Protein AF-A0A7J9E2F2-F1 (afdb_monomer_lite)

Sequence (65 aa):
MVDLHNVGTFNADTRFKAGYLNELEKMLEKVLPHAMLKAKPNLESRIRTLKRVWLIIYDMLRGKK

Secondary structure (DSSP, 8-state):
-------TT-----S--TTHHHHHHHHHHHHSTT----IIIIIHHHHHHHHHHHHHHHHHHH---

Foldseek 3Di:
DDDDDDPPPDPPPPVCPPCNLVVVVVVCCVVPPPPPAHSPPRVVVVVVVVVVVVVVVVCVVVDPD

Radius of gyration: 15.96 Å; chains: 1; bounding box: 31×34×39 Å

Structure (mmCIF, N/CA/C/O backbone):
data_AF-A0A7J9E2F2-F1
#
_entry.id   AF-A0A7J9E2F2-F1
#
loop_
_atom_site.group_PDB
_atom_site.id
_atom_site.type_symbol
_atom_site.label_atom_id
_atom_site.label_alt_id
_atom_site.label_comp_id
_atom_site.label_asym_id
_atom_site.label_entity_id
_atom_site.label_seq_id
_atom_site.pdbx_PDB_ins_code
_atom_site.Cartn_x
_atom_site.Cartn_y
_atom_site.Cartn_z
_atom_site.occupancy
_atom_site.B_iso_or_equiv
_atom_site.auth_seq_id
_atom_site.auth_comp_id
_atom_site.auth_asym_id
_atom_site.auth_atom_id
_atom_site.pdbx_PDB_model_num
ATOM 1 N N . MET A 1 1 ? 3.404 11.071 -28.847 1.00 41.69 1 MET A N 1
ATOM 2 C CA . MET A 1 1 ? 4.231 10.808 -27.652 1.00 41.69 1 MET A CA 1
ATOM 3 C C . MET A 1 1 ? 3.987 11.971 -26.709 1.00 41.69 1 MET A C 1
ATOM 5 O O . MET A 1 1 ? 4.301 13.087 -27.089 1.00 41.69 1 MET A O 1
ATOM 9 N N . VAL A 1 2 ? 3.266 11.767 -25.604 1.00 39.12 2 VAL A N 1
ATOM 10 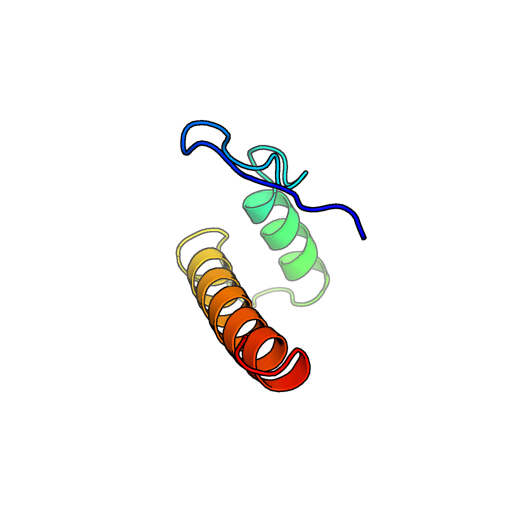C CA . VAL A 1 2 ? 2.940 12.868 -24.679 1.00 39.12 2 VAL A CA 1
ATOM 11 C C . VAL A 1 2 ? 4.026 12.898 -23.614 1.00 39.12 2 VAL A C 1
ATOM 13 O O . VAL A 1 2 ? 4.057 12.026 -22.746 1.00 39.12 2 VAL A O 1
ATOM 16 N N . ASP A 1 3 ? 4.942 13.858 -23.726 1.00 47.44 3 ASP A N 1
ATOM 17 C CA . ASP A 1 3 ? 5.930 14.137 -22.690 1.00 47.44 3 ASP A CA 1
ATOM 18 C C . ASP A 1 3 ? 5.243 14.868 -21.535 1.00 47.44 3 ASP A C 1
ATOM 20 O O . ASP A 1 3 ? 4.769 15.995 -21.671 1.00 47.44 3 ASP A O 1
ATOM 24 N N . LEU A 1 4 ? 5.161 14.193 -20.389 1.00 50.53 4 LEU A N 1
ATOM 25 C CA . LEU A 1 4 ? 4.639 14.767 -19.158 1.00 50.53 4 LEU A CA 1
ATOM 26 C C . LEU A 1 4 ? 5.817 15.281 -18.326 1.00 50.53 4 LEU A C 1
ATOM 28 O O . LEU A 1 4 ? 6.451 14.528 -17.588 1.00 50.53 4 LEU A O 1
ATOM 32 N N . HIS A 1 5 ? 6.123 16.568 -18.466 1.00 55.53 5 HIS A N 1
ATOM 33 C CA . HIS A 1 5 ? 7.126 17.241 -17.648 1.00 55.53 5 HIS A CA 1
ATOM 34 C C . HIS A 1 5 ? 6.473 17.689 -16.333 1.00 55.53 5 HIS A C 1
ATOM 36 O O . HIS A 1 5 ? 5.671 18.622 -16.323 1.00 55.53 5 HIS A O 1
ATOM 42 N N . ASN A 1 6 ? 6.775 17.014 -15.220 1.00 49.53 6 ASN A N 1
ATOM 43 C CA . ASN A 1 6 ? 6.242 17.396 -13.911 1.00 49.53 6 ASN A CA 1
ATOM 44 C C . ASN A 1 6 ? 7.212 18.368 -13.221 1.00 49.53 6 ASN A C 1
ATOM 46 O O . ASN A 1 6 ? 8.253 17.963 -12.706 1.00 49.53 6 ASN A O 1
ATOM 50 N N . VAL A 1 7 ? 6.877 19.660 -13.232 1.00 43.41 7 VAL A N 1
ATOM 51 C CA . VAL A 1 7 ? 7.480 20.669 -12.347 1.00 43.41 7 VAL A CA 1
ATOM 52 C C . VAL A 1 7 ? 7.044 20.324 -10.922 1.00 43.41 7 VAL A C 1
ATOM 54 O O . VAL A 1 7 ? 5.855 20.165 -10.670 1.00 43.41 7 VAL A O 1
ATOM 57 N N . GLY A 1 8 ? 8.012 20.128 -10.023 1.00 48.12 8 GLY A N 1
ATOM 58 C CA . GLY A 1 8 ? 7.910 19.429 -8.733 1.00 48.12 8 GLY A CA 1
ATOM 59 C C . GLY A 1 8 ? 6.976 19.989 -7.648 1.00 48.12 8 GLY A C 1
ATOM 60 O O . GLY A 1 8 ? 7.363 20.020 -6.485 1.00 48.12 8 GLY A O 1
ATOM 61 N N . THR A 1 9 ? 5.751 20.388 -7.981 1.00 46.06 9 THR A N 1
ATOM 62 C CA . THR A 1 9 ? 4.724 20.868 -7.039 1.00 46.06 9 THR A CA 1
ATOM 63 C C . THR A 1 9 ? 3.382 20.143 -7.149 1.00 46.06 9 THR A C 1
ATOM 65 O O . THR A 1 9 ? 2.540 20.299 -6.267 1.00 46.06 9 THR A O 1
ATOM 68 N N . PHE A 1 10 ? 3.176 19.286 -8.152 1.00 43.09 10 PHE A N 1
ATOM 69 C CA . PHE A 1 10 ? 1.968 18.469 -8.243 1.00 43.09 10 PHE A CA 1
ATOM 70 C C . PHE A 1 10 ? 2.203 17.083 -7.645 1.00 43.09 10 PHE A C 1
ATOM 72 O O . PHE A 1 10 ? 2.817 16.208 -8.262 1.00 43.09 10 PHE A O 1
ATOM 79 N N . ASN A 1 11 ? 1.656 16.866 -6.444 1.00 49.47 11 ASN A N 1
ATOM 80 C CA . ASN A 1 11 ? 1.264 15.528 -6.018 1.00 49.47 11 ASN A CA 1
ATOM 81 C C . ASN A 1 11 ? 0.351 14.992 -7.120 1.00 49.47 11 ASN A C 1
ATOM 83 O O . ASN A 1 11 ? -0.778 15.460 -7.250 1.00 49.47 11 ASN A O 1
ATOM 87 N N . ALA A 1 12 ? 0.857 14.080 -7.953 1.00 43.91 12 ALA A N 1
ATOM 88 C CA . ALA A 1 12 ? 0.025 13.380 -8.914 1.00 43.91 12 ALA A CA 1
ATOM 89 C C . ALA A 1 12 ? -1.165 12.834 -8.127 1.00 43.91 12 ALA A C 1
ATOM 91 O O . ALA A 1 12 ? -0.970 12.046 -7.198 1.00 43.91 12 ALA A O 1
ATOM 92 N N . ASP A 1 13 ? -2.369 13.322 -8.423 1.00 46.38 13 ASP A N 1
ATOM 93 C CA . ASP A 1 13 ? -3.575 12.820 -7.793 1.00 46.38 13 ASP A CA 1
ATOM 94 C C . ASP A 1 13 ? -3.677 11.349 -8.188 1.00 46.38 13 ASP A C 1
ATOM 96 O O . ASP A 1 13 ? -4.102 10.988 -9.286 1.00 46.38 13 ASP A O 1
ATOM 100 N N . THR A 1 14 ? -3.183 10.475 -7.311 1.00 49.97 14 THR A N 1
ATOM 101 C CA . THR A 1 14 ? -3.123 9.033 -7.561 1.00 49.97 14 THR A CA 1
ATOM 102 C C . THR A 1 14 ? -4.520 8.407 -7.599 1.00 49.97 14 THR A C 1
ATOM 104 O O . THR A 1 14 ? -4.628 7.185 -7.578 1.00 49.97 14 THR A O 1
ATOM 107 N N . ARG A 1 15 ? -5.598 9.213 -7.621 1.00 49.69 15 ARG A N 1
ATOM 108 C CA . ARG A 1 15 ? -7.018 8.842 -7.491 1.00 49.69 15 ARG A CA 1
ATOM 109 C C . ARG A 1 15 ? -7.353 8.048 -6.230 1.00 49.69 15 ARG A C 1
ATOM 111 O O . ARG A 1 15 ? -8.527 7.814 -5.946 1.00 49.69 15 ARG A O 1
ATOM 118 N N . PHE A 1 16 ? -6.359 7.6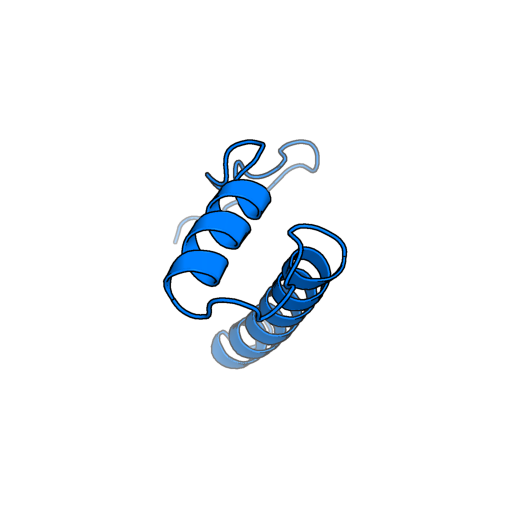63 -5.437 1.00 55.41 16 PHE A N 1
ATOM 119 C CA . PHE A 1 16 ? -6.543 7.106 -4.115 1.00 55.41 16 PHE A CA 1
ATOM 120 C C . PHE A 1 16 ? -6.915 8.248 -3.176 1.00 55.41 16 PHE A C 1
ATOM 122 O O . PHE A 1 16 ? -6.055 8.917 -2.606 1.00 55.41 16 PHE A O 1
ATOM 129 N N . LYS A 1 17 ? -8.228 8.470 -3.040 1.00 68.44 17 LYS A N 1
ATOM 130 C CA . LYS A 1 17 ? -8.804 9.375 -2.043 1.00 68.44 17 LYS A CA 1
ATOM 131 C C . LYS A 1 17 ? -8.196 9.114 -0.662 1.00 68.44 17 LYS A C 1
ATOM 133 O O . LYS A 1 17 ? -7.860 7.977 -0.309 1.00 68.44 17 LYS A O 1
ATOM 138 N N . ALA A 1 18 ? -8.118 10.174 0.142 1.00 70.50 18 ALA A N 1
ATOM 139 C CA . ALA A 1 18 ? -7.811 10.060 1.561 1.00 70.50 18 ALA A CA 1
ATOM 140 C C . ALA A 1 18 ? -8.679 8.955 2.194 1.00 70.50 18 ALA A C 1
ATOM 142 O O . ALA A 1 18 ? -9.892 8.921 2.001 1.00 70.50 18 ALA A O 1
ATOM 143 N N . GLY A 1 19 ? -8.038 8.020 2.900 1.00 81.81 19 GLY A N 1
ATOM 144 C CA . GLY A 1 19 ? -8.714 6.886 3.534 1.00 81.81 19 GLY A CA 1
ATOM 145 C C . GLY A 1 19 ? -8.746 5.576 2.737 1.00 81.81 19 GLY A C 1
ATOM 146 O O . GLY A 1 19 ? -9.238 4.591 3.281 1.00 81.81 19 GLY A O 1
ATOM 147 N N . TYR A 1 20 ? -8.185 5.490 1.519 1.00 87.19 20 TYR A N 1
ATOM 148 C CA . TYR A 1 20 ? -8.232 4.233 0.744 1.00 87.19 20 TYR A CA 1
ATOM 149 C C . TYR A 1 20 ? -7.622 3.026 1.484 1.00 87.19 20 TYR A C 1
ATOM 151 O O . TYR A 1 20 ? -8.117 1.914 1.337 1.00 87.19 20 TYR A O 1
ATOM 159 N N . LEU A 1 21 ? -6.575 3.231 2.298 1.00 89.81 21 LEU A N 1
ATOM 160 C CA . LEU A 1 21 ? -5.964 2.151 3.084 1.00 89.81 21 LEU A CA 1
ATOM 161 C C . LEU A 1 21 ? -6.950 1.546 4.089 1.00 89.81 21 LEU A C 1
ATOM 163 O O . LEU A 1 21 ? -6.920 0.341 4.309 1.00 89.81 21 LEU A O 1
ATOM 167 N N . ASN A 1 22 ? -7.833 2.366 4.663 1.00 90.75 22 ASN A N 1
ATOM 168 C CA . ASN A 1 22 ? -8.859 1.902 5.597 1.00 90.75 22 ASN A CA 1
ATOM 169 C C . ASN A 1 22 ? -9.950 1.118 4.862 1.00 90.75 22 ASN A C 1
ATOM 171 O O . ASN A 1 22 ? -10.486 0.151 5.392 1.00 90.75 22 ASN A O 1
ATOM 175 N N . GLU A 1 23 ? -10.277 1.519 3.634 1.00 91.00 23 GLU A N 1
ATOM 176 C CA . GLU A 1 23 ? -11.221 0.764 2.812 1.00 91.00 23 GLU A CA 1
ATOM 177 C C . GLU A 1 23 ? -10.623 -0.575 2.367 1.00 91.00 23 GLU A C 1
ATOM 179 O O . GLU A 1 23 ? -11.288 -1.607 2.426 1.00 91.00 23 GLU A O 1
ATOM 184 N N . LEU A 1 24 ? -9.334 -0.584 2.024 1.00 90.44 24 LEU A N 1
ATOM 185 C CA . LEU A 1 24 ? -8.599 -1.803 1.714 1.00 90.44 24 LEU A CA 1
ATOM 186 C C . LEU A 1 24 ? -8.509 -2.743 2.925 1.00 90.44 24 LEU A C 1
ATOM 188 O O . LEU A 1 24 ? -8.686 -3.946 2.758 1.00 90.44 24 LEU A O 1
ATOM 192 N N . GLU A 1 25 ? -8.285 -2.214 4.132 1.00 93.50 25 GLU A N 1
ATOM 193 C CA . GLU A 1 25 ? -8.358 -2.989 5.381 1.00 93.50 25 GLU A CA 1
ATOM 194 C C . GLU A 1 25 ? -9.726 -3.668 5.529 1.00 93.50 25 GLU A C 1
ATOM 196 O O . GLU A 1 25 ? -9.781 -4.880 5.720 1.00 93.50 25 GLU A O 1
ATOM 201 N N . LYS A 1 26 ? -10.833 -2.936 5.347 1.00 92.56 26 LYS A N 1
ATOM 202 C CA . LYS A 1 26 ? -12.190 -3.510 5.421 1.00 92.56 26 LYS A CA 1
ATOM 203 C C . LYS A 1 26 ? -12.440 -4.589 4.369 1.00 92.56 26 LYS A C 1
ATOM 205 O O . LYS A 1 26 ? -13.106 -5.580 4.657 1.00 92.56 26 LYS A O 1
ATOM 210 N N . MET A 1 27 ? -11.964 -4.389 3.141 1.00 92.62 27 MET A N 1
ATOM 211 C CA . MET A 1 27 ? -12.091 -5.389 2.077 1.00 92.62 27 MET A CA 1
ATOM 212 C C . MET A 1 27 ? -11.289 -6.647 2.409 1.00 92.62 27 MET A C 1
ATOM 214 O O . MET A 1 27 ? -11.789 -7.755 2.233 1.00 92.62 27 MET A O 1
ATOM 218 N N . LEU A 1 28 ? -10.071 -6.482 2.927 1.00 92.69 28 LEU A N 1
ATOM 219 C CA . LEU A 1 28 ? -9.218 -7.600 3.312 1.00 92.69 28 LEU A CA 1
ATOM 220 C C . LEU A 1 28 ? -9.767 -8.362 4.512 1.00 92.69 28 LEU A C 1
ATOM 222 O O . LEU A 1 28 ? -9.707 -9.580 4.479 1.00 92.69 28 LEU A O 1
ATOM 226 N N . GLU A 1 29 ? -10.362 -7.701 5.503 1.00 94.31 29 GLU A N 1
ATOM 227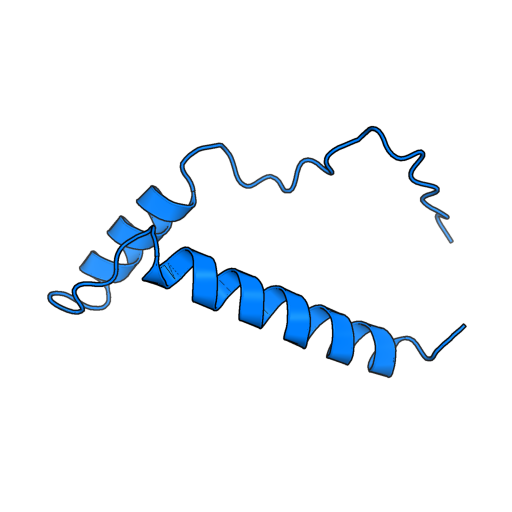 C CA . GLU A 1 29 ? -11.000 -8.393 6.632 1.00 94.31 29 GLU A CA 1
ATOM 228 C C . GLU A 1 29 ? -12.187 -9.259 6.176 1.00 94.31 29 GLU A C 1
ATOM 230 O O . GLU A 1 29 ? -12.431 -10.326 6.727 1.00 94.31 29 GLU A O 1
ATOM 235 N N . LYS A 1 30 ? -12.910 -8.848 5.124 1.00 94.12 30 LYS A N 1
ATOM 236 C CA . LYS A 1 30 ? -13.990 -9.664 4.540 1.00 94.12 30 LYS A CA 1
ATOM 237 C C . LYS A 1 30 ? -13.464 -10.900 3.811 1.00 94.12 30 LYS A C 1
ATOM 239 O O . LYS A 1 30 ? -14.083 -11.955 3.883 1.00 94.12 30 LYS A O 1
ATOM 244 N N . VAL A 1 31 ? -12.371 -10.752 3.061 1.00 95.00 31 VAL A N 1
ATOM 245 C CA . VAL A 1 31 ? -11.796 -11.840 2.247 1.00 95.00 31 VAL A CA 1
ATOM 246 C C . VAL A 1 31 ? -10.938 -12.779 3.096 1.00 95.00 31 VAL A C 1
ATOM 248 O O . VAL A 1 31 ? -10.902 -13.979 2.848 1.00 95.00 31 VAL A O 1
ATOM 251 N N . LEU A 1 32 ? -10.255 -12.234 4.100 1.00 94.38 32 LEU A N 1
ATOM 252 C CA . LEU A 1 32 ? -9.356 -12.926 5.016 1.00 94.38 32 LEU A CA 1
ATOM 253 C C . LEU A 1 32 ? -9.692 -12.520 6.462 1.00 94.38 32 LEU A C 1
ATOM 255 O O . LEU A 1 32 ? -8.957 -11.733 7.069 1.00 94.38 32 LEU A O 1
ATOM 259 N N . PRO A 1 33 ? -10.794 -13.049 7.022 1.00 91.00 33 PRO A N 1
ATOM 260 C CA . PRO A 1 33 ? -11.177 -12.758 8.397 1.00 91.00 33 PRO A CA 1
ATOM 261 C C . PRO A 1 33 ? -10.078 -13.195 9.366 1.00 91.00 33 PRO A C 1
ATOM 263 O O . PRO A 1 33 ? -9.477 -14.255 9.179 1.00 91.00 33 PRO A O 1
ATOM 266 N N . HIS A 1 34 ? -9.841 -12.415 10.421 1.00 92.50 34 HIS A N 1
ATOM 267 C CA . HIS A 1 34 ? -8.819 -12.682 11.448 1.00 92.50 34 HIS A CA 1
ATOM 268 C C . HIS A 1 34 ? -7.364 -12.592 10.966 1.00 92.50 34 HIS A C 1
ATOM 270 O O . HIS A 1 34 ? -6.451 -12.961 11.703 1.00 92.50 34 HIS A O 1
ATOM 276 N N . ALA A 1 35 ? -7.106 -12.055 9.771 1.00 88.00 35 ALA A N 1
ATOM 277 C CA . ALA A 1 35 ? -5.737 -11.813 9.316 1.00 88.00 35 ALA A CA 1
ATOM 278 C C . ALA A 1 35 ? -5.023 -10.706 10.121 1.00 88.00 35 ALA A C 1
ATOM 280 O O . ALA A 1 35 ? -3.807 -10.552 10.006 1.00 88.00 35 ALA A O 1
ATOM 281 N N . MET A 1 36 ? -5.770 -9.923 10.917 1.00 90.19 36 MET A N 1
ATOM 282 C CA . MET A 1 36 ? -5.268 -8.832 11.770 1.00 90.19 36 MET A CA 1
ATOM 283 C C . MET A 1 36 ? -4.419 -7.802 11.000 1.00 90.19 36 MET A C 1
ATOM 285 O O . MET A 1 36 ? -3.525 -7.159 11.555 1.00 90.19 36 MET A O 1
ATOM 289 N N . LEU A 1 37 ? -4.691 -7.630 9.702 1.00 91.94 37 LEU A N 1
ATOM 290 C CA . LEU A 1 37 ? -3.967 -6.701 8.839 1.00 91.94 37 LEU A CA 1
ATOM 291 C C . LEU A 1 37 ? -4.516 -5.288 9.015 1.00 91.94 37 LEU A C 1
ATOM 293 O O . LEU A 1 37 ? -5.664 -5.023 8.677 1.00 91.94 37 LEU A O 1
ATOM 297 N N . LYS A 1 38 ? -3.679 -4.358 9.480 1.00 93.81 38 LYS A N 1
ATOM 298 C CA . LYS A 1 38 ? -4.052 -2.948 9.627 1.00 93.81 38 LYS A CA 1
ATOM 299 C C . LYS A 1 38 ? -3.598 -2.097 8.451 1.00 93.81 38 LYS A C 1
ATOM 301 O O . LYS A 1 38 ? -2.512 -2.300 7.899 1.00 93.81 38 LYS A O 1
ATOM 306 N N . ALA A 1 39 ? -4.399 -1.084 8.119 1.00 90.56 39 ALA A N 1
ATOM 307 C CA . ALA A 1 39 ? -4.077 -0.035 7.155 1.00 90.56 39 ALA A CA 1
ATOM 308 C C . ALA A 1 39 ? -2.654 0.499 7.365 1.00 90.56 39 ALA A C 1
ATOM 310 O O . ALA A 1 39 ? -1.859 0.579 6.423 1.00 90.56 39 ALA A O 1
ATOM 311 N N . LYS A 1 40 ? -2.309 0.770 8.628 1.00 91.88 40 LYS A N 1
ATOM 312 C CA . LYS A 1 40 ? -0.950 1.053 9.085 1.00 91.88 40 LYS A CA 1
ATOM 313 C C . LYS A 1 40 ? -0.596 0.152 10.271 1.00 91.88 40 LYS A C 1
ATOM 315 O O . LYS A 1 40 ? -1.441 -0.013 11.146 1.00 91.88 40 LYS A O 1
ATOM 320 N N . PRO A 1 41 ? 0.636 -0.383 10.344 1.00 92.56 41 PRO A N 1
ATOM 321 C CA . PRO A 1 41 ? 1.732 -0.238 9.376 1.00 92.56 41 PRO A CA 1
ATOM 322 C C . PRO A 1 41 ? 1.706 -1.279 8.232 1.00 92.56 41 PRO A C 1
ATOM 324 O O . PRO A 1 41 ? 2.490 -1.179 7.282 1.00 92.56 41 PRO A O 1
ATOM 327 N N . ASN A 1 42 ? 0.836 -2.293 8.303 1.00 93.69 42 ASN A N 1
ATOM 328 C CA . ASN A 1 42 ? 0.947 -3.500 7.477 1.00 93.69 42 ASN A CA 1
ATOM 329 C C . ASN A 1 42 ? 0.664 -3.232 5.992 1.00 93.69 42 ASN A C 1
ATOM 331 O O . ASN A 1 42 ? 1.507 -3.519 5.142 1.00 93.69 42 ASN A O 1
ATOM 335 N N . LEU A 1 43 ? -0.501 -2.672 5.661 1.00 91.94 43 LEU A N 1
ATOM 3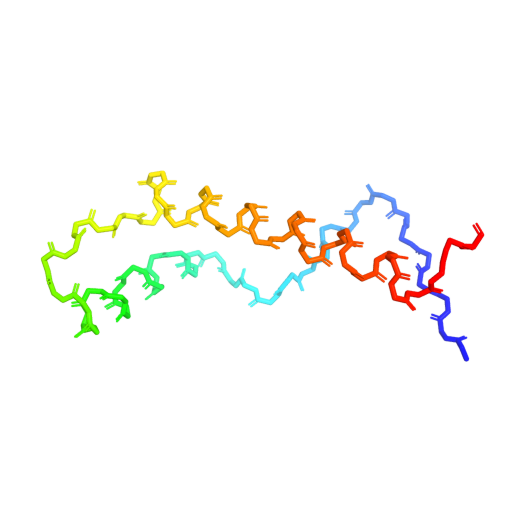36 C CA . LEU A 1 43 ? -0.878 -2.453 4.259 1.00 91.94 43 LEU A CA 1
ATOM 337 C C . LEU A 1 43 ? -0.036 -1.350 3.613 1.00 91.94 43 LEU A C 1
ATOM 339 O O . LEU A 1 43 ? 0.413 -1.502 2.476 1.00 91.94 43 LEU A O 1
ATOM 343 N N . GLU A 1 44 ? 0.255 -0.280 4.357 1.00 92.19 44 GLU A N 1
ATOM 344 C CA . GLU A 1 44 ? 1.119 0.805 3.889 1.00 92.19 44 GLU A CA 1
ATOM 345 C C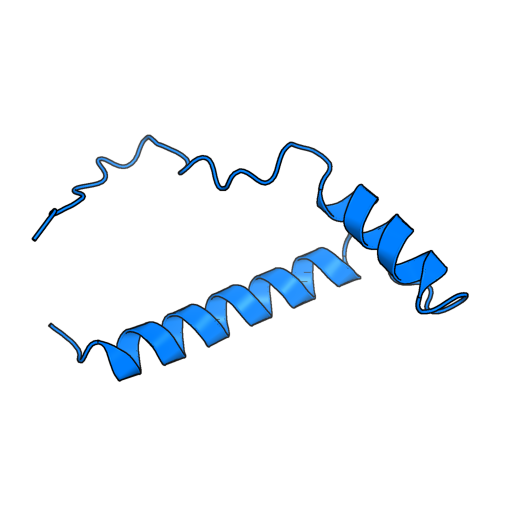 . GLU A 1 44 ? 2.510 0.301 3.467 1.00 92.19 44 GLU A C 1
ATOM 347 O O . GLU A 1 44 ? 2.981 0.620 2.371 1.00 92.19 44 GLU A O 1
ATOM 352 N N . SER A 1 45 ? 3.163 -0.507 4.3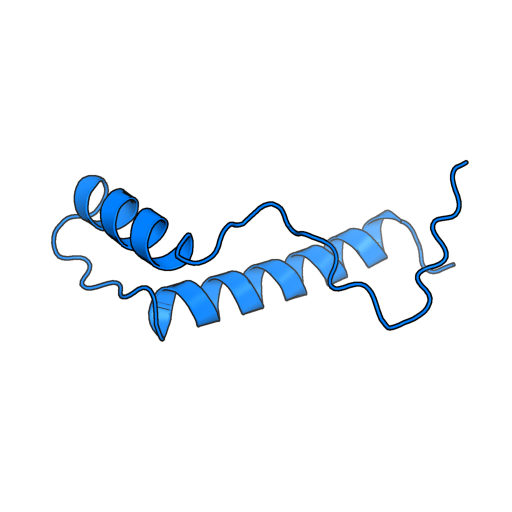09 1.00 94.69 45 SER A N 1
ATOM 353 C CA . SER A 1 45 ? 4.500 -1.036 4.015 1.00 94.69 45 SER A CA 1
ATOM 354 C C . SER A 1 45 ? 4.498 -1.965 2.798 1.00 94.69 45 SER A C 1
ATOM 356 O O . SER A 1 45 ? 5.346 -1.817 1.916 1.00 94.69 45 SER A O 1
ATOM 358 N N . ARG A 1 46 ? 3.504 -2.857 2.679 1.00 93.50 46 ARG A N 1
ATOM 359 C CA . ARG A 1 46 ? 3.375 -3.761 1.524 1.00 93.50 46 ARG A CA 1
ATOM 360 C C . ARG A 1 46 ? 3.167 -3.001 0.222 1.00 93.50 46 ARG A C 1
ATOM 362 O O . ARG A 1 46 ? 3.825 -3.302 -0.769 1.00 93.50 46 ARG A O 1
ATOM 369 N N . ILE A 1 47 ? 2.305 -1.987 0.220 1.00 91.56 47 ILE A N 1
ATOM 370 C CA . ILE A 1 47 ? 2.036 -1.190 -0.982 1.00 91.56 47 ILE A CA 1
ATOM 371 C C . ILE A 1 47 ? 3.262 -0.368 -1.377 1.00 91.56 47 ILE A C 1
ATOM 373 O O . ILE A 1 47 ? 3.566 -0.252 -2.563 1.00 91.56 47 ILE A O 1
ATOM 377 N N . ARG A 1 48 ? 4.013 0.158 -0.403 1.00 90.81 48 ARG A N 1
ATOM 378 C CA . ARG A 1 48 ? 5.290 0.832 -0.667 1.00 90.81 48 ARG A CA 1
ATOM 379 C C . ARG A 1 48 ? 6.287 -0.108 -1.346 1.00 90.81 48 ARG A C 1
ATOM 381 O O . ARG A 1 48 ? 6.909 0.288 -2.330 1.00 90.81 48 ARG A O 1
ATOM 388 N N . THR A 1 49 ? 6.407 -1.343 -0.864 1.00 95.00 49 THR A N 1
ATOM 389 C CA . THR A 1 49 ? 7.262 -2.364 -1.484 1.00 95.00 49 THR A CA 1
ATOM 390 C C . THR A 1 49 ? 6.792 -2.708 -2.897 1.00 95.00 49 THR A C 1
ATOM 392 O O . THR A 1 49 ? 7.602 -2.681 -3.820 1.00 95.00 49 THR A O 1
ATOM 395 N N . LEU A 1 50 ? 5.490 -2.936 -3.100 1.00 93.19 50 LEU A N 1
ATOM 396 C CA . LEU A 1 50 ? 4.924 -3.238 -4.420 1.00 93.19 50 LEU A CA 1
ATOM 397 C C . LEU A 1 50 ? 5.177 -2.114 -5.429 1.00 93.19 50 LEU A C 1
ATOM 399 O O . LEU A 1 50 ? 5.600 -2.388 -6.547 1.00 93.19 50 LEU A O 1
ATOM 403 N N . LYS A 1 51 ? 4.992 -0.850 -5.031 1.00 89.00 51 LYS A N 1
ATOM 404 C CA . LYS A 1 51 ? 5.283 0.310 -5.889 1.00 89.00 51 LYS A CA 1
ATOM 405 C C . LYS A 1 51 ? 6.754 0.370 -6.304 1.00 89.00 51 LYS A C 1
ATOM 407 O O . LYS A 1 51 ? 7.037 0.671 -7.458 1.00 89.00 51 LYS A O 1
ATOM 412 N N . ARG A 1 52 ? 7.684 0.073 -5.387 1.00 92.06 52 ARG A N 1
ATOM 413 C CA . ARG A 1 52 ? 9.126 0.043 -5.689 1.00 92.06 52 ARG A CA 1
ATOM 414 C C . ARG A 1 52 ? 9.478 -1.068 -6.672 1.00 92.06 52 ARG A C 1
ATOM 416 O O . ARG A 1 52 ? 10.155 -0.802 -7.655 1.00 92.06 52 ARG A O 1
ATOM 423 N N . VAL A 1 53 ? 9.000 -2.287 -6.424 1.00 93.75 53 VAL A N 1
ATOM 424 C CA . VAL A 1 53 ? 9.250 -3.432 -7.314 1.00 93.75 53 VAL A CA 1
ATOM 425 C C . VAL A 1 53 ? 8.650 -3.181 -8.695 1.00 93.75 53 VAL A C 1
ATOM 427 O O . VAL A 1 53 ? 9.315 -3.406 -9.701 1.00 93.75 53 VAL A O 1
ATOM 430 N N . TRP A 1 54 ? 7.427 -2.650 -8.748 1.00 91.31 54 TRP A N 1
ATOM 431 C CA . TRP A 1 54 ? 6.786 -2.272 -10.003 1.00 91.31 54 TRP A CA 1
ATOM 432 C C . TRP A 1 54 ? 7.606 -1.246 -10.787 1.00 91.31 54 TRP A C 1
ATOM 434 O O . TRP A 1 54 ? 7.799 -1.428 -11.984 1.00 91.31 54 TRP A O 1
ATOM 444 N N . LEU A 1 55 ? 8.113 -0.202 -10.122 1.00 89.44 55 LEU A N 1
ATOM 445 C CA . LEU A 1 55 ? 8.947 0.813 -10.767 1.00 89.44 55 LEU A CA 1
ATOM 446 C C . LEU A 1 55 ? 10.209 0.192 -11.382 1.00 89.44 55 LEU A C 1
ATOM 448 O O . LEU A 1 55 ? 10.499 0.455 -12.540 1.00 89.44 55 LEU A O 1
ATOM 452 N N . ILE A 1 56 ? 10.893 -0.699 -10.657 1.00 92.06 56 ILE A N 1
ATOM 453 C CA . ILE A 1 56 ? 12.081 -1.404 -11.169 1.00 92.06 56 ILE A CA 1
ATOM 454 C C . ILE A 1 56 ? 11.738 -2.214 -12.424 1.00 92.06 56 ILE A C 1
ATOM 456 O O . ILE A 1 56 ? 12.423 -2.100 -13.436 1.00 92.06 56 ILE A O 1
ATOM 460 N N . ILE A 1 57 ? 10.671 -3.018 -12.378 1.00 91.56 57 ILE A N 1
ATOM 461 C CA . ILE A 1 57 ? 10.242 -3.836 -13.524 1.00 91.56 57 ILE A CA 1
ATOM 462 C C . ILE A 1 57 ? 9.876 -2.940 -14.709 1.00 91.56 57 ILE A C 1
ATOM 464 O O . ILE A 1 57 ? 10.254 -3.216 -15.844 1.00 91.56 57 ILE A O 1
ATOM 468 N N . TYR A 1 58 ? 9.156 -1.854 -14.451 1.00 90.19 58 TYR A N 1
ATOM 469 C CA . TYR A 1 58 ? 8.769 -0.893 -15.472 1.00 90.19 58 TYR A CA 1
ATOM 470 C C . TYR A 1 58 ? 9.988 -0.237 -16.136 1.00 90.19 58 TYR A C 1
ATOM 472 O O . TYR A 1 58 ? 10.031 -0.153 -17.364 1.00 90.19 58 TYR A O 1
ATOM 480 N N . ASP A 1 59 ? 10.991 0.158 -15.350 1.00 89.75 59 ASP A N 1
ATOM 481 C CA . ASP A 1 59 ? 12.245 0.731 -15.848 1.00 89.75 59 ASP A CA 1
ATOM 482 C C . ASP A 1 59 ? 13.037 -0.285 -16.683 1.00 89.75 59 ASP A C 1
ATOM 484 O O . ASP A 1 59 ? 13.593 0.063 -17.725 1.00 89.75 59 ASP A O 1
ATOM 488 N N . MET A 1 60 ? 13.047 -1.560 -16.276 1.00 92.94 60 MET A N 1
ATOM 489 C CA . MET A 1 60 ? 13.651 -2.643 -17.060 1.00 92.94 60 MET A CA 1
ATOM 490 C C . MET A 1 60 ? 12.942 -2.832 -18.407 1.00 92.94 60 MET A C 1
ATOM 492 O O . MET A 1 60 ? 13.603 -2.958 -19.435 1.00 92.94 60 MET A O 1
ATOM 496 N N . LEU A 1 61 ? 11.605 -2.837 -18.413 1.00 91.75 61 LEU A N 1
ATOM 497 C CA . LEU A 1 61 ? 10.801 -3.076 -19.616 1.00 91.75 61 LEU A CA 1
ATOM 498 C C . LEU A 1 61 ? 10.836 -1.914 -20.609 1.00 91.75 61 LEU A C 1
ATOM 500 O O . LEU A 1 61 ? 10.762 -2.145 -21.814 1.00 91.75 61 LEU A O 1
ATOM 504 N N . ARG A 1 62 ? 10.928 -0.668 -20.134 1.00 87.19 62 ARG A N 1
ATOM 505 C CA . ARG A 1 62 ? 11.001 0.501 -21.024 1.00 87.19 62 ARG A CA 1
ATOM 506 C C . ARG A 1 62 ? 12.381 0.727 -21.634 1.00 87.19 62 ARG A C 1
ATOM 508 O O . ARG A 1 62 ? 12.494 1.575 -22.517 1.00 87.19 62 ARG A O 1
ATOM 515 N N . GLY A 1 63 ? 13.386 -0.040 -21.203 1.00 70.56 63 GLY A N 1
ATOM 516 C CA . GLY A 1 63 ? 14.787 0.248 -21.469 1.00 70.56 63 GLY A CA 1
ATOM 517 C C . GLY A 1 63 ? 15.209 1.519 -20.731 1.00 70.56 63 GLY A C 1
ATOM 518 O O . GLY A 1 63 ? 14.448 2.484 -20.622 1.00 70.56 63 GLY A O 1
ATOM 519 N N . LYS A 1 64 ? 16.434 1.546 -20.202 1.00 63.28 64 LYS A N 1
ATOM 520 C CA . LYS A 1 64 ? 17.001 2.823 -19.764 1.00 63.28 64 LYS A CA 1
ATOM 521 C C . LYS A 1 64 ? 17.060 3.740 -20.990 1.00 63.28 64 LYS A C 1
ATOM 523 O O . LYS A 1 64 ? 17.657 3.347 -21.991 1.00 63.28 64 LYS A O 1
ATOM 528 N N . LYS A 1 65 ? 16.402 4.902 -20.925 1.00 56.50 65 LYS A N 1
ATOM 529 C CA . LYS A 1 65 ? 16.748 6.020 -21.813 1.00 56.50 65 LYS A CA 1
ATOM 530 C C . LYS A 1 65 ? 18.220 6.370 -21.621 1.00 56.50 65 LYS A C 1
ATOM 532 O O . LYS A 1 65 ? 18.685 6.273 -20.460 1.00 56.50 65 LYS A O 1
#

Organism: NCBI:txid34281

pLDDT: mean 78.75, std 19.4, range [39.12, 95.0]